Protein AF-A0A3M2SXG7-F1 (afdb_monomer_lite)

Radius of gyration: 18.32 Å; chains: 1; bounding box: 34×41×76 Å

Foldseek 3Di:
DDDDDDDDDPVVVVVVVVVVLVVLVVDDADPVRLQSLLVSLLVVLQVQLVVPDPRDCLQLLVLLQVQQQADPVVDPHDDPCNNLSSLSSNLSNLVRVVLVLVVCQVVPDDDDPVRLVSQPHHNNDPDGSISYPVSLVSSLVSLCVQLPDPPDDNVSNVSSVVSSVSSVVSVVPVPD

Secondary structure (DSSP, 8-state):
-------SSHHHHHHHHHHHHHHHHT---BTTBTTHHHHHHHHHHHHHHTTSS----HHHHHHHIIIIIS-GGG-SS--TTHHHHHHHHHHHHHHHHHHHHHHHHHS-----HHHHHHTPPPTT--S-SS--HHHHHHHHHHHHHHHT-TTS-HHHHHHHHHHHHHHHHHHHHH--

Structure (mmCIF, N/CA/C/O backbone):
data_AF-A0A3M2SXG7-F1
#
_entry.id   AF-A0A3M2SXG7-F1
#
loop_
_atom_site.group_PDB
_atom_site.id
_atom_site.type_symbol
_atom_site.label_atom_id
_atom_site.label_alt_id
_atom_site.label_comp_id
_atom_site.label_asym_id
_atom_site.label_entity_id
_atom_site.label_seq_id
_atom_site.pdbx_PDB_ins_code
_atom_site.Cartn_x
_atom_site.Cartn_y
_atom_site.Cartn_z
_atom_site.occupancy
_atom_site.B_iso_or_equiv
_atom_site.auth_seq_id
_atom_site.auth_comp_id
_atom_site.auth_asym_id
_atom_site.auth_atom_id
_atom_site.pdbx_PDB_model_num
ATOM 1 N N . MET A 1 1 ? -10.682 8.826 -58.088 1.00 34.72 1 MET A N 1
ATOM 2 C CA . MET A 1 1 ? -9.538 8.685 -57.167 1.00 34.72 1 MET A CA 1
ATOM 3 C C . MET A 1 1 ? -9.726 9.700 -56.041 1.00 34.72 1 MET A C 1
ATOM 5 O O . MET A 1 1 ? -9.484 10.880 -56.252 1.00 34.72 1 MET A O 1
ATOM 9 N N . LYS A 1 2 ? -10.311 9.279 -54.915 1.00 35.62 2 LYS A N 1
ATOM 10 C CA . LYS A 1 2 ? -10.395 10.053 -53.666 1.00 35.62 2 LYS A CA 1
ATOM 11 C C . LYS A 1 2 ? -10.295 9.046 -52.523 1.00 35.62 2 LYS A C 1
ATOM 13 O O . LYS A 1 2 ? -11.284 8.403 -52.198 1.00 35.62 2 LYS A O 1
ATOM 18 N N . GLU A 1 3 ? -9.095 8.887 -51.986 1.00 37.97 3 GLU A N 1
ATOM 19 C CA . GLU A 1 3 ? -8.874 8.306 -50.664 1.00 37.97 3 GLU A CA 1
ATOM 20 C C . GLU A 1 3 ? -8.549 9.451 -49.708 1.00 37.97 3 GLU A C 1
ATOM 22 O O . GLU A 1 3 ? -7.854 10.394 -50.089 1.00 37.97 3 GLU A O 1
ATOM 27 N N . GLY A 1 4 ? -9.098 9.407 -48.498 1.00 40.22 4 GLY A N 1
ATOM 28 C CA . GLY A 1 4 ? -8.890 10.461 -47.510 1.00 40.22 4 GLY A CA 1
ATOM 29 C C . GLY A 1 4 ? -9.896 10.422 -46.369 1.00 40.22 4 GLY A C 1
ATOM 30 O O . GLY A 1 4 ? -10.597 11.398 -46.135 1.00 40.22 4 GLY A O 1
ATOM 31 N N . LEU A 1 5 ? -9.991 9.289 -45.683 1.00 44.81 5 LEU A N 1
ATOM 32 C CA . LEU A 1 5 ? -10.526 9.177 -44.327 1.00 44.81 5 LEU A CA 1
ATOM 33 C C . LEU A 1 5 ? -9.797 8.003 -43.672 1.00 44.81 5 LEU A C 1
ATOM 35 O O . LEU A 1 5 ? -9.457 7.067 -44.384 1.00 44.81 5 LEU A O 1
ATOM 39 N N . TRP A 1 6 ? -9.587 8.083 -42.357 1.00 43.75 6 TRP A N 1
ATOM 40 C CA . TRP A 1 6 ? -8.818 7.182 -41.477 1.00 43.75 6 TRP A CA 1
ATOM 41 C C . TRP A 1 6 ? -7.406 7.670 -41.142 1.00 43.75 6 TRP A C 1
ATOM 43 O O . TRP A 1 6 ? -6.440 7.125 -41.644 1.00 43.75 6 TRP A O 1
ATOM 53 N N . THR A 1 7 ? -7.311 8.665 -40.255 1.00 48.34 7 THR A N 1
ATOM 54 C CA . THR A 1 7 ? -6.393 8.680 -39.091 1.00 48.34 7 THR A CA 1
ATOM 55 C C . THR A 1 7 ? -6.486 10.046 -38.411 1.00 48.34 7 THR A C 1
ATOM 57 O O . THR A 1 7 ? -5.760 10.944 -38.816 1.00 48.34 7 THR A O 1
ATOM 60 N N . ASP A 1 8 ? -7.359 10.226 -37.410 1.00 43.19 8 ASP A N 1
ATOM 61 C CA . ASP A 1 8 ? -7.103 11.220 -36.341 1.00 43.19 8 ASP A CA 1
ATOM 62 C C . ASP A 1 8 ? -8.056 11.097 -35.132 1.00 43.19 8 ASP A C 1
ATOM 64 O O . ASP A 1 8 ? -8.682 12.070 -34.717 1.00 43.19 8 ASP A O 1
ATOM 68 N N . ASN A 1 9 ? -8.247 9.894 -34.576 1.00 37.44 9 ASN A N 1
ATOM 69 C CA . ASN A 1 9 ? -9.078 9.750 -33.364 1.00 37.44 9 ASN A CA 1
ATOM 70 C C . ASN A 1 9 ? -8.354 9.103 -32.178 1.00 37.44 9 ASN A C 1
ATOM 72 O O . ASN A 1 9 ? -8.757 9.297 -31.039 1.00 37.44 9 ASN A O 1
ATOM 76 N N . THR A 1 10 ? -7.247 8.400 -32.413 1.00 40.66 10 THR A N 1
ATOM 77 C CA . THR A 1 10 ? -6.543 7.644 -31.366 1.00 40.66 10 THR A CA 1
ATOM 78 C C . THR A 1 10 ? -5.624 8.526 -30.509 1.00 40.66 10 THR A C 1
ATOM 80 O O . THR A 1 10 ? -5.409 8.248 -29.332 1.00 40.66 10 THR A O 1
ATOM 83 N N . THR A 1 11 ? -5.103 9.623 -31.063 1.00 37.56 11 THR A N 1
ATOM 84 C CA . THR A 1 11 ? -4.131 10.492 -30.375 1.00 37.56 11 THR A CA 1
ATOM 85 C C . THR A 1 11 ? -4.798 11.406 -29.339 1.00 37.56 11 THR A C 1
ATOM 87 O O . THR A 1 11 ? -4.264 11.601 -28.251 1.00 37.56 11 THR A O 1
ATOM 90 N N . ARG A 1 12 ? -6.015 11.902 -29.620 1.00 34.97 12 ARG A N 1
ATOM 91 C CA . ARG A 1 12 ? -6.764 12.793 -28.710 1.00 34.97 12 ARG A CA 1
ATOM 92 C C . ARG A 1 12 ? -7.242 12.098 -27.432 1.00 34.97 12 ARG A C 1
ATOM 94 O O . ARG A 1 12 ? -7.294 12.736 -26.381 1.00 34.97 12 ARG A O 1
ATOM 101 N N . GLU A 1 13 ? -7.570 10.808 -27.496 1.00 34.09 13 GLU A N 1
ATOM 102 C CA . GLU A 1 13 ? -7.976 10.040 -26.312 1.00 34.09 13 GLU A CA 1
ATOM 103 C C . GLU A 1 13 ? -6.812 9.837 -25.333 1.00 34.09 13 GLU A C 1
ATOM 105 O O . GLU A 1 13 ? -6.990 10.077 -24.136 1.00 34.09 13 GLU A O 1
ATOM 110 N N . CYS A 1 14 ? -5.613 9.492 -25.821 1.00 33.34 14 CYS A N 1
ATOM 111 C CA . CYS A 1 14 ? -4.428 9.261 -24.979 1.00 33.34 14 CYS A CA 1
ATOM 112 C C . CYS A 1 14 ? -4.013 10.511 -24.185 1.00 33.34 14 CYS A C 1
ATOM 114 O O . CYS A 1 14 ? -3.737 10.425 -22.983 1.00 33.34 14 CYS A O 1
ATOM 116 N N . ASP A 1 15 ? -4.047 11.681 -24.827 1.00 33.09 15 ASP A N 1
ATOM 117 C CA . ASP A 1 15 ? -3.732 12.955 -24.175 1.00 33.09 15 ASP A CA 1
ATOM 118 C C . ASP A 1 15 ? -4.768 13.317 -23.099 1.00 33.09 15 ASP A C 1
ATOM 120 O O . ASP A 1 15 ? -4.400 13.779 -22.012 1.00 33.09 15 ASP A O 1
ATOM 124 N N . SER A 1 16 ? -6.054 13.025 -23.343 1.00 39.56 16 SER A N 1
ATOM 125 C CA . SER A 1 16 ? -7.124 13.267 -22.366 1.00 39.56 16 SER A CA 1
ATOM 126 C C . SER A 1 16 ? -6.984 12.382 -21.120 1.00 39.56 16 SER A C 1
ATOM 128 O O . SER A 1 16 ? -7.119 12.875 -19.999 1.00 39.56 16 SER A O 1
ATOM 130 N N . VAL A 1 17 ? -6.608 11.108 -21.290 1.00 45.97 17 VAL A N 1
ATOM 131 C CA . VAL A 1 17 ? -6.410 10.157 -20.184 1.00 45.97 17 VAL A CA 1
ATOM 132 C C . VAL A 1 17 ? -5.215 10.563 -19.316 1.00 45.97 17 VAL A C 1
ATOM 134 O O . VAL A 1 17 ? -5.293 10.466 -18.088 1.00 45.97 17 VAL A O 1
ATOM 137 N N . SER A 1 18 ? -4.138 11.092 -19.912 1.00 53.09 18 SER A N 1
ATOM 138 C CA . SER A 1 18 ? -2.985 11.614 -19.159 1.00 53.09 18 SER A CA 1
ATOM 139 C C . SER A 1 18 ? -3.345 12.858 -18.331 1.00 53.09 18 SER A C 1
ATOM 141 O O . SER A 1 18 ? -2.971 12.965 -17.161 1.00 53.09 18 SER A O 1
ATOM 143 N N . SER A 1 19 ? -4.150 13.767 -18.896 1.00 44.59 19 SER A N 1
ATOM 144 C CA . SER A 1 19 ? -4.599 14.982 -18.213 1.00 44.59 19 SER A CA 1
ATOM 145 C C . SER A 1 19 ? -5.593 14.682 -17.092 1.00 44.59 19 SER A C 1
ATOM 147 O O . SER A 1 19 ? -5.567 15.361 -16.064 1.00 44.59 19 SER A O 1
ATOM 149 N N . VAL A 1 20 ? -6.475 13.698 -17.279 1.00 53.88 20 VAL A N 1
ATOM 150 C CA . VAL A 1 20 ? -7.425 13.250 -16.253 1.00 53.88 20 VAL A CA 1
ATOM 151 C C . VAL A 1 20 ? -6.683 12.543 -15.125 1.00 53.88 20 VAL A C 1
ATOM 153 O O . VAL A 1 20 ? -6.900 12.886 -13.970 1.00 53.88 20 VAL A O 1
ATOM 156 N N . SER A 1 21 ? -5.730 11.660 -15.435 1.00 51.91 21 SER A N 1
ATOM 157 C CA . SER A 1 21 ? -4.886 10.997 -14.427 1.00 51.91 21 SER A CA 1
ATOM 158 C C . SER A 1 21 ? -4.073 12.001 -13.603 1.00 51.91 21 SER A C 1
ATOM 160 O O . SER A 1 21 ? -3.951 11.845 -12.390 1.00 51.91 21 SER A O 1
ATOM 162 N N . ARG A 1 22 ? -3.581 13.077 -14.235 1.00 49.94 22 ARG A N 1
ATOM 163 C CA . ARG A 1 22 ? -2.890 14.175 -13.544 1.00 49.94 22 ARG A CA 1
ATOM 164 C C . ARG A 1 22 ? -3.825 14.960 -12.620 1.00 49.94 22 ARG A C 1
ATOM 166 O O . ARG A 1 22 ? -3.504 15.125 -11.450 1.00 49.94 22 ARG A O 1
ATOM 173 N N . LYS A 1 23 ? -5.003 15.373 -13.102 1.00 54.38 23 LYS A N 1
ATOM 174 C CA . LYS A 1 23 ? -6.021 16.051 -12.272 1.00 54.38 23 LYS A CA 1
ATOM 175 C C . LYS A 1 23 ? -6.514 15.187 -11.115 1.00 54.38 23 LYS A C 1
ATOM 177 O O . LYS A 1 23 ? -6.740 15.695 -10.026 1.00 54.38 23 LYS A O 1
ATOM 182 N N . LEU A 1 24 ? -6.673 13.889 -11.353 1.00 54.59 24 LEU A N 1
ATOM 183 C CA . LEU A 1 24 ? -7.023 12.924 -10.323 1.00 54.59 24 LEU A CA 1
ATOM 184 C C . LEU A 1 24 ? -5.889 12.853 -9.287 1.00 54.59 24 LEU A C 1
ATOM 186 O O . LEU A 1 24 ? -6.159 13.023 -8.108 1.00 54.59 24 LEU A O 1
ATOM 190 N N . SER A 1 25 ? -4.618 12.740 -9.694 1.00 53.09 25 SER A N 1
ATOM 191 C CA . SER A 1 25 ? -3.479 12.723 -8.753 1.00 53.09 25 SER A CA 1
ATOM 192 C C . SER A 1 25 ? -3.323 13.998 -7.904 1.00 53.09 25 SER A C 1
ATOM 194 O O . SER A 1 25 ? -2.655 13.977 -6.872 1.00 53.09 25 SER A O 1
ATOM 196 N N . GLU A 1 26 ? -3.942 15.104 -8.330 1.00 58.78 26 GLU A N 1
ATOM 197 C CA . GLU A 1 26 ? -3.996 16.376 -7.602 1.00 58.78 26 GLU A CA 1
ATOM 198 C C . GLU A 1 26 ? -5.169 16.441 -6.596 1.00 58.78 26 GLU A C 1
ATOM 200 O O . GLU A 1 26 ? -5.161 17.315 -5.728 1.00 58.78 26 GLU A O 1
ATOM 205 N N . MET A 1 27 ? -6.150 15.523 -6.656 1.00 64.88 27 MET A N 1
ATOM 206 C CA . MET A 1 27 ? -7.220 15.423 -5.654 1.00 64.88 27 MET A CA 1
ATOM 207 C C . MET A 1 27 ? -6.650 14.901 -4.343 1.00 64.88 27 MET A C 1
ATOM 209 O O . MET A 1 27 ? -6.448 13.702 -4.168 1.00 64.88 27 MET A O 1
ATOM 213 N N . ARG A 1 28 ? -6.406 15.811 -3.406 1.00 65.75 28 ARG A N 1
ATOM 214 C CA . ARG A 1 28 ? -6.050 15.454 -2.036 1.00 65.75 28 ARG A CA 1
ATOM 215 C C . ARG A 1 28 ? -7.315 15.229 -1.214 1.00 65.75 28 ARG A C 1
ATOM 217 O O . ARG A 1 28 ? -8.308 15.914 -1.455 1.00 65.75 28 ARG A O 1
ATOM 224 N N . PRO A 1 29 ? -7.293 14.285 -0.264 1.00 70.81 29 PRO A N 1
ATOM 225 C CA . PRO A 1 29 ? -8.369 14.183 0.701 1.00 70.81 29 PRO A CA 1
ATOM 226 C C . PRO A 1 29 ? -8.375 15.448 1.563 1.00 70.81 29 PRO A C 1
ATOM 228 O O . PRO A 1 29 ? -7.321 15.999 1.889 1.00 70.81 29 PRO A O 1
ATOM 231 N N . ASP A 1 30 ? -9.563 15.891 1.934 1.00 77.88 30 ASP A N 1
ATOM 232 C CA . ASP A 1 30 ? -9.771 16.942 2.920 1.00 77.88 30 ASP A CA 1
ATOM 233 C C . ASP A 1 30 ? -10.954 16.568 3.816 1.00 77.88 30 ASP A C 1
ATOM 235 O O . ASP A 1 30 ? -11.601 15.538 3.618 1.00 77.88 30 ASP A O 1
ATOM 239 N N . GLU A 1 31 ? -11.243 17.402 4.809 1.00 78.50 31 GLU A N 1
ATOM 240 C CA . GLU A 1 31 ? -12.333 17.157 5.755 1.00 78.50 31 GLU A CA 1
ATOM 241 C C . GLU A 1 31 ? -13.715 17.078 5.076 1.00 78.50 31 GLU A C 1
ATOM 243 O O . GLU A 1 31 ? -14.607 16.392 5.568 1.00 78.50 31 GLU A O 1
ATOM 248 N N . SER A 1 32 ? -13.898 17.731 3.922 1.00 83.75 32 SER A N 1
ATOM 249 C CA . SER A 1 32 ? -15.156 17.714 3.166 1.00 83.75 32 SER A CA 1
ATOM 250 C C . SER A 1 32 ? -15.314 16.477 2.275 1.00 83.75 32 SER A C 1
ATOM 252 O O . SER A 1 32 ? -16.439 16.085 1.958 1.00 83.75 32 SER A O 1
ATOM 254 N N . ASN A 1 33 ? -14.206 15.841 1.885 1.00 84.06 33 ASN A N 1
ATOM 255 C CA . ASN A 1 33 ? -14.197 14.598 1.121 1.00 84.06 33 ASN A CA 1
ATOM 256 C C . ASN A 1 33 ? -13.029 13.683 1.536 1.00 84.06 33 ASN A C 1
ATOM 258 O O . ASN A 1 33 ? -12.087 13.472 0.760 1.00 84.06 33 ASN A O 1
ATOM 262 N N . PRO A 1 34 ? -13.095 13.080 2.736 1.00 82.94 34 PRO A N 1
ATOM 263 C CA . PRO A 1 34 ? -12.015 12.237 3.245 1.00 82.94 34 PRO A CA 1
ATOM 264 C C . PRO A 1 34 ? -11.790 11.003 2.354 1.00 82.94 34 PRO A C 1
ATOM 266 O O . PRO A 1 34 ? -10.654 10.581 2.143 1.00 82.94 34 PRO A O 1
ATOM 269 N N . SER A 1 35 ? -12.861 10.488 1.736 1.00 86.56 35 SER A N 1
ATOM 270 C CA . SER A 1 35 ? -12.837 9.295 0.878 1.00 86.56 35 SER A CA 1
ATOM 271 C C . SER A 1 35 ? -12.211 9.499 -0.509 1.00 86.56 35 SER A C 1
ATOM 273 O O . SER A 1 35 ? -12.018 8.524 -1.242 1.00 86.56 35 SER A O 1
ATOM 275 N N . ALA A 1 36 ? -11.875 10.737 -0.898 1.00 86.56 36 ALA A N 1
ATOM 276 C CA . ALA A 1 36 ? -11.294 11.027 -2.210 1.00 86.56 36 ALA A CA 1
ATOM 277 C C . ALA A 1 36 ? -10.041 10.181 -2.481 1.00 86.56 36 ALA A C 1
ATOM 279 O O . ALA A 1 36 ? -9.867 9.651 -3.581 1.00 86.56 36 ALA A O 1
ATOM 280 N N . TRP A 1 37 ? -9.199 10.015 -1.456 1.00 86.69 37 TRP A N 1
ATOM 281 C CA . TRP A 1 37 ? -7.911 9.340 -1.574 1.00 86.69 37 TRP A CA 1
ATOM 282 C C . TRP A 1 37 ? -8.017 7.812 -1.682 1.00 86.69 37 TRP A C 1
ATOM 284 O O . TRP A 1 37 ? -7.398 7.241 -2.586 1.00 86.69 37 TRP A O 1
ATOM 294 N N . PRO A 1 38 ? -8.824 7.112 -0.861 1.00 91.38 38 PRO 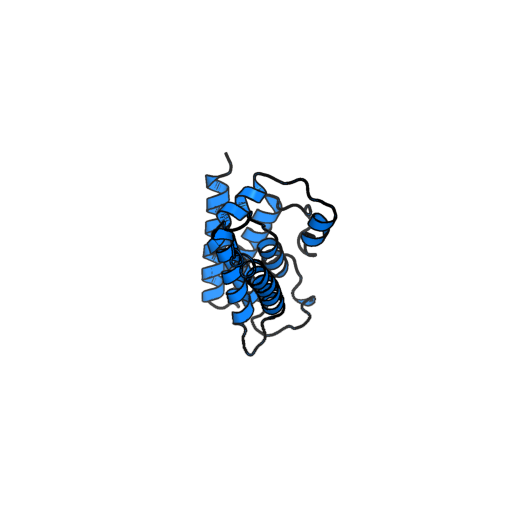A N 1
ATOM 295 C CA . PRO A 1 38 ? -9.122 5.706 -1.120 1.00 91.38 38 PRO A CA 1
ATOM 296 C C . PRO A 1 38 ? -9.746 5.468 -2.495 1.00 91.38 38 PRO A C 1
ATOM 298 O O . PRO A 1 38 ? -9.322 4.558 -3.204 1.00 91.38 38 PRO A O 1
ATOM 301 N N . ASN A 1 39 ? -10.695 6.310 -2.914 1.00 92.69 39 ASN A N 1
ATOM 302 C CA . ASN A 1 39 ? -11.412 6.122 -4.176 1.00 92.69 39 ASN A CA 1
ATOM 303 C C . ASN A 1 39 ? -10.488 6.221 -5.396 1.00 92.69 39 ASN A C 1
ATOM 305 O O . ASN A 1 39 ? -10.561 5.387 -6.301 1.00 92.69 39 ASN A O 1
ATOM 309 N N . ILE A 1 40 ? -9.583 7.202 -5.420 1.00 90.50 40 ILE A N 1
ATOM 310 C CA . ILE A 1 40 ? -8.622 7.320 -6.518 1.00 90.50 40 ILE A CA 1
ATOM 311 C C . ILE A 1 40 ? -7.593 6.184 -6.519 1.00 90.50 40 ILE A C 1
ATOM 313 O O . ILE A 1 40 ? -7.242 5.675 -7.584 1.00 90.50 40 ILE A O 1
ATOM 317 N N . ASN A 1 41 ? -7.138 5.735 -5.348 1.00 93.38 41 ASN A N 1
ATOM 318 C CA . ASN A 1 41 ? -6.223 4.599 -5.270 1.00 93.38 41 ASN A CA 1
ATOM 319 C C . ASN A 1 41 ? -6.906 3.298 -5.710 1.00 93.38 41 ASN A C 1
ATOM 321 O O . ASN A 1 41 ? -6.288 2.516 -6.423 1.00 93.38 41 ASN A O 1
ATOM 325 N N . ALA A 1 42 ? -8.193 3.107 -5.399 1.00 93.62 42 ALA A N 1
ATOM 326 C CA . ALA A 1 42 ? -8.985 1.999 -5.934 1.00 93.62 42 ALA A CA 1
ATOM 327 C C . ALA A 1 42 ? -9.080 2.044 -7.463 1.00 93.62 42 ALA A C 1
ATOM 329 O O . ALA A 1 42 ? -8.944 1.012 -8.119 1.00 93.62 42 ALA A O 1
ATOM 330 N N . PHE A 1 43 ? -9.286 3.233 -8.040 1.00 93.00 43 PHE A N 1
ATOM 331 C CA . PHE A 1 43 ? -9.285 3.408 -9.491 1.00 93.00 43 PHE A CA 1
ATOM 332 C C . PHE A 1 43 ? -7.934 3.024 -10.105 1.00 93.00 43 PHE A C 1
ATOM 334 O O . PHE A 1 43 ? -7.907 2.240 -11.051 1.00 93.00 43 PHE A O 1
ATOM 341 N N . PHE A 1 44 ? -6.821 3.526 -9.559 1.00 90.75 44 PHE A N 1
ATOM 342 C CA . PHE A 1 44 ? -5.494 3.192 -10.077 1.00 90.75 44 PHE A CA 1
ATOM 343 C C . PHE A 1 44 ? -5.160 1.710 -9.913 1.00 90.75 44 PHE A C 1
ATOM 345 O O . PHE A 1 44 ? -4.688 1.113 -10.873 1.00 90.75 44 PHE A O 1
ATOM 352 N N . ALA A 1 45 ? -5.455 1.101 -8.764 1.00 92.88 45 ALA A N 1
ATOM 353 C CA . ALA A 1 45 ? -5.199 -0.321 -8.538 1.00 92.88 45 ALA A CA 1
ATOM 354 C C . ALA A 1 45 ? -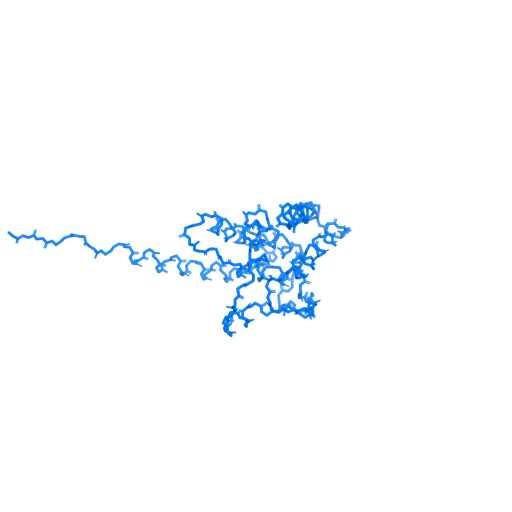5.987 -1.199 -9.528 1.00 92.88 45 ALA A C 1
ATOM 356 O O . ALA A 1 45 ? -5.441 -2.103 -10.151 1.00 92.88 45 ALA A O 1
ATOM 357 N N . ARG A 1 46 ? -7.259 -0.865 -9.787 1.00 92.25 46 ARG A N 1
ATOM 358 C CA . ARG A 1 46 ? -8.057 -1.554 -10.815 1.00 92.25 46 ARG A CA 1
ATOM 359 C C . ARG A 1 46 ? -7.560 -1.307 -12.239 1.00 92.25 46 ARG A C 1
ATOM 361 O O . ARG A 1 46 ? -7.638 -2.201 -13.076 1.00 92.25 46 ARG A O 1
ATOM 368 N N . GLU A 1 47 ? -7.069 -0.107 -12.546 1.00 90.50 47 GLU A N 1
ATOM 369 C CA . GLU A 1 47 ? -6.449 0.165 -13.848 1.00 90.50 47 GLU A CA 1
ATOM 370 C C . GLU A 1 47 ? -5.188 -0.681 -14.048 1.00 90.50 47 GLU A C 1
ATOM 372 O O . GLU A 1 47 ? -4.968 -1.173 -15.155 1.00 90.50 47 GLU A O 1
ATOM 377 N N . ARG A 1 48 ? -4.397 -0.918 -12.995 1.00 87.75 48 ARG A N 1
ATOM 378 C CA . ARG A 1 48 ? -3.220 -1.797 -13.053 1.00 87.75 48 ARG A CA 1
ATOM 379 C C . ARG A 1 48 ? -3.603 -3.262 -13.228 1.00 87.75 48 ARG A C 1
ATOM 381 O O . ARG A 1 48 ? -3.074 -3.895 -14.140 1.00 87.75 48 ARG A O 1
ATOM 388 N N . ASP A 1 49 ? -4.573 -3.743 -12.456 1.00 89.06 49 ASP A N 1
ATOM 389 C CA . ASP A 1 49 ? -5.111 -5.108 -12.556 1.00 89.06 49 ASP A CA 1
ATOM 390 C C . ASP A 1 49 ? -5.774 -5.394 -13.921 1.00 89.06 49 ASP A C 1
ATOM 392 O O . ASP A 1 49 ? -5.847 -6.531 -14.380 1.00 89.06 49 ASP A O 1
ATOM 396 N N . SER A 1 50 ? -6.192 -4.360 -14.661 1.00 88.31 50 SER A N 1
ATOM 397 C CA . SER A 1 50 ? -6.729 -4.541 -16.018 1.00 88.31 50 SER A CA 1
ATOM 398 C C . SER A 1 50 ? -5.697 -5.022 -17.047 1.00 88.31 50 SER A C 1
ATOM 400 O O . SER A 1 50 ? -6.083 -5.442 -18.139 1.00 88.31 50 SER A O 1
ATOM 402 N N . HIS A 1 51 ? -4.395 -4.924 -16.744 1.00 84.88 51 HIS A N 1
ATOM 403 C CA . HIS A 1 51 ? -3.292 -5.323 -17.627 1.00 84.88 51 HIS A CA 1
ATOM 404 C C . HIS A 1 51 ? -3.295 -4.669 -19.025 1.00 84.88 51 HIS A C 1
ATOM 406 O O . HIS A 1 51 ? -2.587 -5.112 -19.930 1.00 84.88 51 HIS A O 1
ATOM 412 N N . ILE A 1 52 ? -4.032 -3.565 -19.213 1.00 87.69 52 ILE A N 1
ATOM 413 C CA . ILE A 1 52 ? -4.027 -2.779 -20.462 1.00 87.69 52 ILE A CA 1
ATOM 414 C C . ILE A 1 52 ? -2.631 -2.182 -20.727 1.00 87.69 52 ILE A C 1
ATOM 416 O O . ILE A 1 52 ? -2.243 -1.947 -21.872 1.00 87.69 52 ILE A O 1
ATOM 420 N N . ARG A 1 53 ? -1.858 -1.938 -19.663 1.00 82.56 53 ARG A N 1
ATOM 421 C CA . ARG A 1 53 ? -0.467 -1.467 -19.698 1.00 82.56 53 ARG A CA 1
ATOM 422 C C . ARG A 1 53 ? 0.407 -2.373 -18.830 1.00 82.56 53 ARG A C 1
ATOM 424 O O . ARG A 1 53 ? -0.125 -3.006 -17.919 1.00 82.56 53 ARG A O 1
ATOM 431 N N . PRO A 1 54 ? 1.739 -2.390 -19.038 1.00 85.12 54 PRO A N 1
ATOM 432 C CA . PRO A 1 54 ? 2.647 -3.070 -18.123 1.00 85.12 54 PRO A CA 1
ATOM 433 C C . PRO A 1 54 ? 2.397 -2.645 -16.673 1.00 85.12 54 PRO A C 1
ATOM 435 O O . PRO A 1 54 ? 2.255 -1.448 -16.383 1.00 85.12 54 PRO A O 1
ATOM 438 N N . HIS A 1 55 ? 2.348 -3.627 -15.772 1.00 90.12 55 HIS A N 1
ATOM 439 C CA . HIS A 1 55 ? 2.130 -3.368 -14.356 1.00 90.12 55 HIS A CA 1
ATOM 440 C C . HIS A 1 55 ? 3.259 -2.492 -13.803 1.00 90.12 55 HIS A C 1
ATOM 442 O O . HIS A 1 55 ? 4.444 -2.783 -13.984 1.00 90.12 55 HIS A O 1
ATOM 448 N N . SER A 1 56 ? 2.890 -1.420 -13.107 1.00 89.56 56 SER A N 1
ATOM 449 C CA . SER A 1 56 ? 3.828 -0.503 -12.466 1.00 89.56 56 SER A CA 1
ATOM 450 C C . SER A 1 56 ? 3.454 -0.362 -10.994 1.00 89.56 56 SER A C 1
ATOM 452 O O . SER A 1 56 ? 2.349 0.098 -10.715 1.00 89.56 56 SER A O 1
ATOM 454 N N . PRO A 1 57 ? 4.356 -0.682 -10.048 1.00 93.00 57 PRO A N 1
ATOM 455 C CA . PRO A 1 57 ? 4.050 -0.630 -8.618 1.00 93.00 57 PRO A CA 1
ATOM 456 C C . PRO A 1 57 ? 4.129 0.794 -8.040 1.00 93.00 57 PRO A C 1
ATOM 458 O O . PRO A 1 57 ? 4.076 0.977 -6.829 1.00 93.00 57 PRO A O 1
ATOM 461 N N . LEU A 1 58 ? 4.300 1.822 -8.882 1.00 91.56 58 LEU A N 1
ATOM 462 C CA . LEU A 1 58 ? 4.621 3.181 -8.442 1.00 91.56 58 LEU A CA 1
ATOM 463 C C . LEU A 1 58 ? 3.563 3.770 -7.496 1.00 91.56 58 LEU A C 1
ATOM 465 O O . LEU A 1 58 ? 3.916 4.292 -6.441 1.00 91.56 58 LEU A O 1
ATOM 469 N N . PHE A 1 59 ? 2.282 3.681 -7.862 1.00 92.06 59 PHE A N 1
ATOM 470 C CA . PHE A 1 59 ? 1.199 4.238 -7.046 1.00 92.06 59 PHE A CA 1
ATOM 471 C C . PHE A 1 59 ? 1.008 3.465 -5.741 1.00 92.06 59 PHE A C 1
ATOM 473 O O . PHE A 1 59 ? 0.805 4.088 -4.702 1.00 92.06 59 PHE A O 1
ATOM 480 N N . ALA A 1 60 ? 1.169 2.140 -5.774 1.00 95.69 60 ALA A N 1
ATOM 481 C CA . ALA A 1 60 ? 1.161 1.319 -4.572 1.00 95.69 60 ALA A CA 1
ATOM 482 C C . ALA A 1 60 ? 2.297 1.716 -3.618 1.00 95.69 60 ALA A C 1
ATOM 484 O O . ALA A 1 60 ? 2.048 1.954 -2.440 1.00 95.69 60 ALA A O 1
ATOM 485 N N . ILE A 1 61 ? 3.526 1.880 -4.124 1.00 95.31 61 ILE A N 1
ATOM 486 C CA . ILE A 1 61 ? 4.681 2.322 -3.323 1.00 95.31 61 ILE A CA 1
ATOM 487 C C . ILE A 1 61 ? 4.408 3.681 -2.677 1.00 95.31 61 ILE A C 1
ATOM 489 O O . ILE A 1 61 ? 4.711 3.871 -1.502 1.00 95.31 61 ILE A O 1
ATOM 493 N N . TRP A 1 62 ? 3.831 4.631 -3.417 1.00 93.75 62 TRP A N 1
ATOM 494 C CA . TRP A 1 62 ? 3.497 5.944 -2.862 1.00 93.75 62 TRP A CA 1
ATOM 495 C C . TRP A 1 62 ? 2.431 5.854 -1.772 1.00 93.75 62 TRP A C 1
ATOM 497 O O . TRP A 1 62 ? 2.639 6.406 -0.695 1.00 93.75 62 TRP A O 1
ATOM 507 N N . ALA A 1 63 ? 1.350 5.107 -2.003 1.00 95.25 63 ALA A N 1
ATOM 508 C CA . ALA A 1 63 ? 0.292 4.931 -1.013 1.00 95.25 63 ALA A CA 1
ATOM 509 C C . ALA A 1 63 ? 0.802 4.236 0.264 1.00 95.25 63 ALA A C 1
ATOM 511 O O . ALA A 1 63 ? 0.502 4.679 1.371 1.00 95.25 63 ALA A O 1
ATOM 512 N N . MET A 1 64 ? 1.625 3.192 0.122 1.00 97.44 64 MET A N 1
ATOM 513 C CA . MET A 1 64 ? 2.246 2.489 1.250 1.00 97.44 64 MET A CA 1
ATOM 514 C C . MET A 1 64 ? 3.219 3.375 2.024 1.00 97.44 64 MET A C 1
ATOM 516 O O . MET A 1 64 ? 3.212 3.373 3.256 1.00 97.44 64 MET A O 1
ATOM 520 N N . ARG A 1 65 ? 4.037 4.160 1.311 1.00 95.38 65 ARG A N 1
ATOM 521 C CA . ARG A 1 65 ? 4.958 5.119 1.925 1.00 95.38 65 ARG A CA 1
ATOM 522 C C . ARG A 1 65 ? 4.194 6.149 2.746 1.00 95.38 65 ARG A C 1
ATOM 524 O O . ARG A 1 65 ? 4.533 6.367 3.904 1.00 95.38 65 ARG A O 1
ATOM 531 N N . ASP A 1 66 ? 3.146 6.731 2.174 1.00 92.75 66 ASP A N 1
ATOM 532 C CA . ASP A 1 66 ? 2.336 7.739 2.855 1.00 92.75 66 ASP A CA 1
ATOM 533 C C . ASP A 1 66 ? 1.631 7.170 4.092 1.00 92.75 66 ASP A C 1
ATOM 535 O O . ASP A 1 66 ? 1.524 7.876 5.094 1.00 92.75 66 ASP A O 1
ATOM 539 N N . ALA A 1 67 ? 1.192 5.908 4.041 1.00 95.50 67 ALA A N 1
ATOM 540 C CA . ALA A 1 67 ? 0.512 5.240 5.146 1.00 95.50 67 ALA A CA 1
ATOM 541 C C . ALA A 1 67 ? 1.454 4.782 6.273 1.00 95.50 67 ALA A C 1
ATOM 543 O O . ALA A 1 67 ? 1.082 4.893 7.442 1.00 95.50 67 ALA A O 1
ATOM 544 N N . PHE A 1 68 ? 2.641 4.255 5.952 1.00 97.38 68 PHE A N 1
ATOM 545 C CA . PHE A 1 68 ? 3.455 3.503 6.922 1.00 97.38 68 PHE A CA 1
ATOM 546 C C . PHE A 1 68 ? 4.903 3.963 7.057 1.00 97.38 68 PHE A C 1
ATOM 548 O O . PHE A 1 68 ? 5.536 3.676 8.071 1.00 97.38 68 PHE A O 1
ATOM 555 N N . GLU A 1 69 ? 5.456 4.640 6.054 1.00 96.56 69 GLU A N 1
ATOM 556 C CA . GLU A 1 69 ? 6.862 5.056 6.075 1.00 96.56 69 GLU A CA 1
ATOM 557 C C . GLU A 1 69 ? 7.038 6.539 6.429 1.00 96.56 69 GLU A C 1
ATOM 559 O O . GLU A 1 69 ? 8.147 6.961 6.755 1.00 96.56 69 GLU A O 1
ATOM 564 N N . SER A 1 70 ? 5.970 7.332 6.359 1.00 91.44 70 SER A N 1
ATOM 565 C CA . SER A 1 70 ? 5.959 8.762 6.681 1.00 91.44 70 SER A CA 1
ATOM 566 C C . SER A 1 70 ? 5.542 9.011 8.128 1.00 91.44 70 SER A C 1
ATOM 568 O O . SER A 1 70 ? 4.729 8.275 8.688 1.00 91.44 70 SER A O 1
ATOM 570 N N . ARG A 1 71 ? 6.073 10.074 8.742 1.00 86.56 71 ARG A N 1
ATOM 571 C CA . ARG A 1 71 ? 5.648 10.479 10.085 1.00 86.56 71 ARG A CA 1
ATOM 572 C C . ARG A 1 71 ? 4.337 11.259 10.004 1.00 86.56 71 ARG A C 1
ATOM 574 O O . ARG A 1 71 ? 4.192 12.076 9.093 1.00 86.56 71 ARG A O 1
ATOM 581 N N . PRO A 1 72 ? 3.407 11.085 10.958 1.00 78.81 72 PRO A N 1
ATOM 582 C CA . PRO A 1 72 ? 2.203 11.911 11.023 1.00 78.81 72 PRO A CA 1
ATOM 583 C C . PRO A 1 72 ? 2.519 13.412 11.089 1.00 78.81 72 PRO A C 1
ATOM 585 O O . PRO A 1 72 ? 1.768 14.216 10.543 1.00 78.81 72 PRO A O 1
ATOM 588 N N . GLU A 1 73 ? 3.643 13.790 11.713 1.00 78.81 73 GLU A N 1
ATOM 589 C CA . GLU A 1 73 ? 4.065 15.194 11.835 1.00 78.81 73 GLU A CA 1
ATOM 590 C C . GLU A 1 73 ? 4.457 15.848 10.500 1.00 78.81 73 GLU A C 1
ATOM 592 O O . GLU A 1 73 ? 4.422 17.071 10.388 1.00 78.81 73 GLU A O 1
ATOM 597 N N . ASP A 1 74 ? 4.821 15.050 9.491 1.00 78.44 74 ASP A N 1
ATOM 598 C CA . ASP A 1 74 ? 5.258 15.543 8.179 1.00 78.44 74 ASP A CA 1
ATOM 599 C C . ASP A 1 74 ? 4.066 15.905 7.2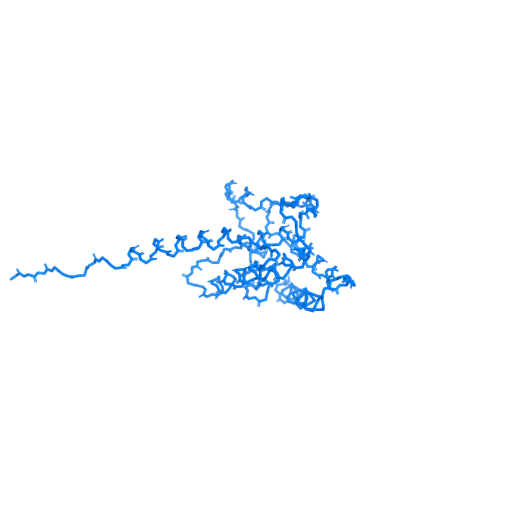64 1.00 78.44 74 ASP A C 1
ATOM 601 O O . ASP A 1 74 ? 4.254 16.358 6.127 1.00 78.44 74 ASP A O 1
ATOM 605 N N . GLU A 1 75 ? 2.829 15.701 7.734 1.00 80.25 75 GLU A N 1
ATOM 606 C CA . GLU A 1 75 ? 1.618 15.970 6.967 1.00 80.25 75 GLU A CA 1
ATOM 607 C C . GLU A 1 75 ? 1.404 17.476 6.767 1.00 80.25 75 GLU A C 1
ATOM 609 O O . GLU A 1 75 ? 1.268 18.252 7.713 1.00 80.25 75 GLU A O 1
ATOM 614 N N . LYS A 1 76 ? 1.336 17.902 5.502 1.00 74.62 76 LYS A N 1
ATOM 615 C CA . LYS A 1 76 ? 1.217 19.325 5.144 1.00 74.62 76 LYS A CA 1
ATOM 616 C C . LYS A 1 76 ? -0.196 19.858 5.343 1.00 74.62 76 LYS A C 1
ATOM 618 O O . LYS A 1 76 ? -0.367 21.058 5.549 1.00 74.62 76 LYS A O 1
ATOM 623 N N . CYS A 1 77 ? -1.200 18.991 5.226 1.00 72.88 77 CYS A N 1
ATOM 624 C CA . CYS A 1 77 ? -2.610 19.353 5.346 1.00 72.88 77 CYS A CA 1
ATOM 625 C C . CYS A 1 77 ? -3.338 18.332 6.236 1.00 72.88 77 CYS A C 1
ATOM 627 O O . CYS A 1 77 ? -4.128 17.536 5.726 1.00 72.88 77 CYS A O 1
ATOM 629 N N . PRO A 1 78 ? -3.049 18.300 7.550 1.00 81.06 78 PRO A N 1
ATOM 630 C CA . PRO A 1 78 ? -3.647 17.318 8.439 1.00 81.06 78 PRO A CA 1
ATOM 631 C C . PRO A 1 78 ? -5.125 17.640 8.671 1.00 81.06 78 PRO A C 1
ATOM 633 O O . PRO A 1 78 ? -5.496 18.790 8.903 1.00 81.06 78 PRO A O 1
ATOM 636 N N . PHE A 1 79 ? -5.961 16.608 8.661 1.00 84.62 79 PHE A N 1
ATOM 637 C CA . PHE A 1 79 ? -7.338 16.661 9.142 1.00 84.62 79 PHE A CA 1
ATOM 638 C C . PHE A 1 79 ? -7.643 15.379 9.926 1.00 84.62 79 PHE A C 1
ATOM 640 O O . PHE A 1 79 ? -6.907 14.391 9.826 1.00 84.62 79 PHE A O 1
ATOM 647 N N . ASN A 1 80 ? -8.703 15.388 10.735 1.00 86.25 80 ASN A N 1
ATOM 648 C CA . ASN A 1 80 ? -9.061 14.218 11.534 1.00 86.25 80 ASN A CA 1
ATOM 649 C C . ASN A 1 80 ? -9.410 13.025 10.628 1.00 86.25 80 ASN A C 1
ATOM 651 O O . ASN A 1 80 ? -10.255 13.147 9.748 1.00 86.25 80 ASN A O 1
ATOM 655 N N . GLY A 1 81 ? -8.768 11.878 10.832 1.00 88.75 81 GLY A N 1
ATOM 656 C CA . GLY A 1 81 ? -8.978 10.699 9.992 1.00 88.75 81 GLY A CA 1
ATOM 657 C C . GLY A 1 81 ? -8.036 10.570 8.787 1.00 88.75 81 GLY A C 1
ATOM 658 O O . GLY A 1 81 ? -8.108 9.571 8.075 1.00 88.75 81 GLY A O 1
ATOM 659 N N . ILE A 1 82 ? -7.133 11.534 8.529 1.00 90.00 82 ILE A N 1
ATOM 660 C CA . ILE A 1 82 ? -6.199 11.470 7.381 1.00 90.00 82 ILE A CA 1
ATOM 661 C C . ILE A 1 82 ? -5.377 10.174 7.371 1.00 90.00 82 ILE A C 1
ATOM 663 O O . ILE A 1 82 ? -5.122 9.602 6.309 1.00 90.00 82 ILE A O 1
ATOM 667 N N . GLN A 1 83 ? -4.983 9.692 8.552 1.00 92.69 83 GLN A N 1
ATOM 668 C CA . GLN A 1 83 ? -4.201 8.470 8.680 1.00 92.69 83 GLN A CA 1
ATOM 669 C C . GLN A 1 83 ? -5.021 7.248 8.256 1.00 92.69 83 GLN A C 1
ATOM 671 O O . GLN A 1 83 ? -4.530 6.446 7.461 1.00 92.69 83 GLN A O 1
ATOM 676 N N . GLU A 1 84 ? -6.278 7.128 8.697 1.00 94.25 84 GLU A N 1
ATOM 677 C CA . GLU A 1 84 ? -7.182 6.084 8.208 1.00 94.25 84 GLU A CA 1
ATOM 678 C C . GLU A 1 84 ? -7.369 6.151 6.691 1.00 94.25 84 GLU A C 1
ATOM 680 O O . GLU A 1 84 ? -7.305 5.120 6.028 1.00 94.25 84 GLU A O 1
ATOM 685 N N . GLN A 1 85 ? -7.519 7.345 6.110 1.00 93.81 85 GLN A N 1
ATOM 686 C CA . GLN A 1 85 ? -7.679 7.484 4.657 1.00 93.81 85 GLN A CA 1
ATOM 687 C C . GLN A 1 85 ? -6.434 7.031 3.883 1.00 93.81 85 GLN A C 1
ATOM 689 O O . GLN A 1 85 ? -6.553 6.388 2.838 1.00 93.81 85 GLN A O 1
ATOM 694 N N . LYS A 1 86 ? -5.230 7.303 4.398 1.00 94.19 86 LYS A N 1
ATOM 695 C CA . LYS A 1 86 ? -3.978 6.788 3.822 1.00 94.19 86 LYS A CA 1
ATOM 696 C C . LYS A 1 86 ? -3.894 5.267 3.911 1.00 94.19 86 LYS A C 1
ATOM 698 O O . LYS A 1 86 ? -3.529 4.624 2.929 1.00 94.19 86 LYS A O 1
ATOM 703 N N . ILE A 1 87 ? -4.279 4.689 5.049 1.00 97.44 87 ILE A N 1
ATOM 704 C CA . ILE A 1 87 ? -4.315 3.233 5.248 1.00 97.44 87 ILE A CA 1
ATOM 705 C C . ILE A 1 87 ? -5.319 2.584 4.289 1.00 97.44 87 ILE A C 1
ATOM 707 O O . ILE A 1 87 ? -4.986 1.611 3.614 1.00 97.44 87 ILE A O 1
ATOM 711 N N . LEU A 1 88 ? -6.527 3.140 4.179 1.00 97.44 88 LEU A N 1
ATOM 712 C CA . LEU A 1 88 ? -7.565 2.664 3.264 1.00 97.44 88 LEU A CA 1
ATOM 713 C C . LEU A 1 88 ? -7.116 2.754 1.803 1.00 97.44 88 LEU A C 1
ATOM 715 O O . LEU A 1 88 ? -7.363 1.825 1.036 1.00 97.44 88 LEU A O 1
ATOM 719 N N . ALA A 1 89 ? -6.427 3.832 1.423 1.00 95.81 89 ALA A N 1
ATOM 720 C CA . ALA A 1 89 ? -5.845 3.999 0.097 1.00 95.81 89 ALA A CA 1
ATOM 721 C C . ALA A 1 89 ? -4.744 2.974 -0.199 1.00 95.81 89 ALA A C 1
ATOM 723 O O . ALA A 1 89 ? -4.769 2.342 -1.254 1.00 95.81 89 ALA A O 1
ATOM 724 N N . ALA A 1 90 ? -3.819 2.759 0.738 1.00 98.00 90 ALA A N 1
ATOM 725 C CA . ALA A 1 90 ? -2.789 1.733 0.620 1.00 98.00 90 ALA A CA 1
ATOM 726 C C . ALA A 1 90 ? -3.405 0.331 0.491 1.00 98.00 90 ALA A C 1
ATOM 728 O O . ALA A 1 90 ? -2.965 -0.471 -0.333 1.00 98.00 90 ALA A O 1
ATOM 729 N N . ALA A 1 91 ? -4.465 0.047 1.255 1.00 98.56 91 ALA A N 1
ATOM 730 C CA . ALA A 1 91 ? -5.159 -1.233 1.200 1.00 98.56 91 ALA A CA 1
ATOM 731 C C . ALA A 1 91 ? -5.748 -1.521 -0.186 1.00 98.56 91 ALA A C 1
ATOM 733 O O . ALA A 1 91 ? -5.759 -2.680 -0.591 1.00 98.56 91 ALA A O 1
ATOM 734 N N . GLN A 1 92 ? -6.198 -0.505 -0.934 1.00 98.06 92 GLN A N 1
ATOM 735 C CA . GLN A 1 92 ? -6.773 -0.725 -2.265 1.00 98.06 92 GLN A CA 1
ATOM 736 C C . GLN A 1 92 ? -5.810 -1.440 -3.212 1.00 98.06 92 GLN A C 1
ATOM 738 O O . GLN A 1 92 ? -6.237 -2.352 -3.912 1.00 98.06 92 GLN A O 1
ATOM 743 N N . HIS A 1 93 ? -4.524 -1.090 -3.192 1.00 98.06 93 HIS A N 1
ATOM 744 C CA . HIS A 1 93 ? -3.521 -1.767 -4.018 1.00 98.06 93 HIS A CA 1
ATOM 745 C C . HIS A 1 93 ? -3.415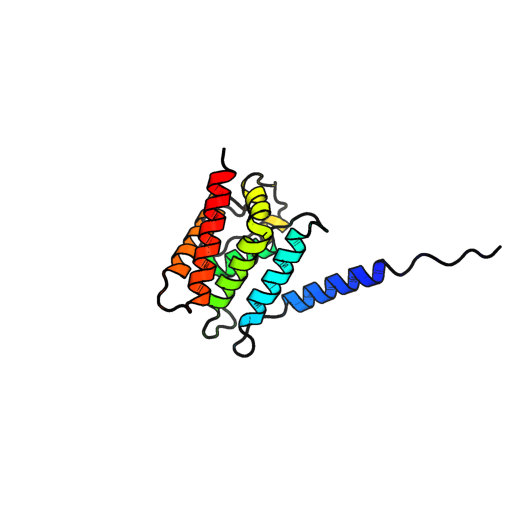 -3.247 -3.629 1.00 98.06 93 HIS A C 1
ATOM 747 O O . HIS A 1 93 ? -3.644 -4.134 -4.438 1.00 98.06 93 HIS A O 1
ATOM 753 N N . ILE A 1 94 ? -3.278 -3.564 -2.340 1.00 98.50 94 ILE A N 1
ATOM 754 C CA . ILE A 1 94 ? -3.240 -4.973 -1.902 1.00 98.50 94 ILE A CA 1
ATOM 755 C C . ILE A 1 94 ? -4.492 -5.759 -2.311 1.00 98.50 94 ILE A C 1
ATOM 757 O O . ILE A 1 94 ? -4.389 -6.922 -2.700 1.00 98.50 94 ILE A O 1
ATOM 761 N N . LEU A 1 95 ? -5.671 -5.147 -2.187 1.00 97.94 95 LEU A N 1
ATOM 762 C CA . LEU A 1 95 ? -6.940 -5.819 -2.447 1.00 97.94 95 LEU A CA 1
ATOM 763 C C . LEU A 1 95 ? -7.214 -6.045 -3.939 1.00 97.94 95 LEU A C 1
ATOM 765 O O . LEU A 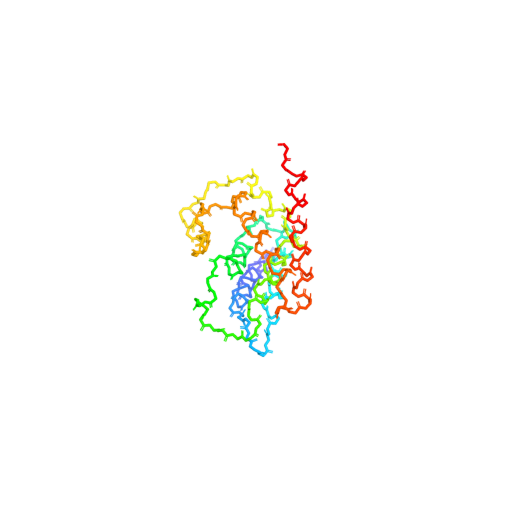1 95 ? -7.901 -7.016 -4.257 1.00 97.94 95 LEU A O 1
ATOM 769 N N . TRP A 1 96 ? -6.731 -5.164 -4.820 1.00 95.81 96 TRP A N 1
ATOM 770 C CA . TRP A 1 96 ? -7.025 -5.214 -6.256 1.00 95.81 96 TRP A CA 1
ATOM 771 C C . TRP A 1 96 ? -5.856 -5.720 -7.103 1.00 95.81 96 TRP A C 1
ATOM 773 O O . TRP A 1 96 ? -6.098 -6.550 -7.965 1.00 95.81 96 TRP A O 1
ATOM 783 N N . ASP A 1 97 ? -4.619 -5.280 -6.855 1.00 94.44 97 ASP A N 1
ATOM 784 C CA . ASP A 1 97 ? -3.433 -5.631 -7.660 1.00 94.44 97 ASP A CA 1
ATOM 785 C C . ASP A 1 97 ? -2.287 -6.250 -6.830 1.00 94.44 97 ASP A C 1
ATOM 787 O O . ASP A 1 97 ? -1.144 -6.376 -7.278 1.00 94.44 97 ASP A O 1
ATOM 791 N N . GLY A 1 98 ? -2.587 -6.705 -5.607 1.00 96.50 98 GLY A N 1
ATOM 792 C CA . GLY A 1 98 ? -1.583 -7.153 -4.641 1.00 96.50 98 GLY A CA 1
ATOM 793 C C . GLY A 1 98 ? -0.737 -8.357 -5.075 1.00 96.50 98 GLY A C 1
ATOM 794 O O . GLY A 1 98 ? 0.420 -8.454 -4.665 1.00 96.50 98 GLY A O 1
ATOM 795 N N . GLN A 1 99 ? -1.270 -9.254 -5.912 1.00 96.00 99 GLN A N 1
ATOM 796 C CA . GLN A 1 99 ? -0.509 -10.396 -6.432 1.00 96.00 99 GLN A CA 1
ATOM 797 C C . GLN A 1 99 ? 0.584 -9.937 -7.407 1.00 96.00 99 GLN A C 1
ATOM 799 O O . GLN A 1 99 ? 1.738 -10.342 -7.269 1.00 96.00 99 GLN A O 1
ATOM 804 N N . ASP A 1 100 ? 0.250 -9.063 -8.360 1.00 94.88 100 ASP A N 1
ATOM 805 C CA . ASP A 1 100 ? 1.229 -8.516 -9.301 1.00 94.88 100 ASP A CA 1
ATOM 806 C C . ASP A 1 100 ? 2.223 -7.598 -8.609 1.00 94.88 100 ASP A C 1
ATOM 808 O O . ASP A 1 100 ? 3.418 -7.640 -8.910 1.00 94.88 100 ASP A O 1
ATOM 812 N N . LEU A 1 101 ? 1.770 -6.840 -7.610 1.00 95.31 101 LEU A N 1
ATOM 813 C CA . LEU A 1 101 ? 2.662 -6.099 -6.732 1.00 95.31 101 LEU A CA 1
ATOM 814 C C . LEU A 1 101 ? 3.672 -7.026 -6.034 1.00 95.31 101 LEU A C 1
ATOM 816 O O . LEU A 1 101 ? 4.859 -6.702 -5.989 1.00 95.31 101 LEU A O 1
ATOM 820 N N . PHE A 1 102 ? 3.245 -8.196 -5.549 1.00 96.62 1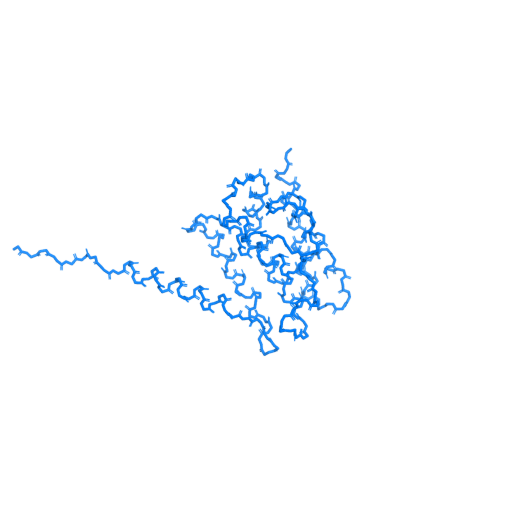02 PHE A N 1
ATOM 821 C CA . PHE A 1 102 ? 4.155 -9.177 -4.952 1.00 96.62 102 PHE A CA 1
ATOM 822 C C . PHE A 1 102 ? 5.093 -9.826 -5.982 1.00 96.62 102 PHE A C 1
ATOM 824 O O . PHE A 1 102 ? 6.251 -10.099 -5.674 1.00 96.62 102 PHE A O 1
ATOM 831 N N . ASN A 1 103 ? 4.676 -9.989 -7.238 1.00 94.62 103 ASN A N 1
ATOM 832 C CA . ASN A 1 103 ? 5.581 -10.449 -8.298 1.00 94.62 103 ASN A CA 1
ATOM 833 C C . ASN A 1 103 ? 6.780 -9.496 -8.496 1.00 94.62 103 ASN A C 1
ATOM 835 O O . ASN A 1 103 ? 7.890 -9.960 -8.767 1.00 94.62 103 ASN A O 1
ATOM 839 N N . HIS A 1 104 ? 6.604 -8.181 -8.289 1.00 93.06 104 HIS A N 1
ATOM 840 C CA . HIS A 1 104 ? 7.726 -7.223 -8.278 1.00 93.06 104 HIS A CA 1
ATOM 841 C C . HIS A 1 104 ? 8.682 -7.435 -7.096 1.00 93.06 104 HIS A C 1
ATOM 843 O O . HIS A 1 104 ? 9.873 -7.166 -7.239 1.00 93.06 104 HIS A O 1
ATOM 849 N N . VAL A 1 105 ? 8.190 -7.950 -5.963 1.00 94.56 105 VAL A N 1
ATOM 850 C CA . VAL A 1 105 ? 9.027 -8.347 -4.815 1.00 94.56 105 VAL A CA 1
ATOM 851 C C . VAL A 1 105 ? 9.893 -9.557 -5.166 1.00 94.56 105 VAL A C 1
ATOM 853 O O . VAL A 1 105 ? 11.082 -9.585 -4.849 1.00 94.56 105 VAL A O 1
ATOM 856 N N . LEU A 1 106 ? 9.309 -10.551 -5.841 1.00 93.75 106 LEU A N 1
ATOM 857 C CA . LEU A 1 106 ? 9.997 -11.789 -6.228 1.00 93.75 106 LEU A CA 1
ATOM 858 C C . LEU A 1 106 ? 10.993 -11.594 -7.371 1.00 93.75 106 LEU A C 1
ATOM 860 O O . LEU A 1 106 ? 11.968 -12.336 -7.480 1.00 93.75 106 LEU A O 1
ATOM 864 N N . SER A 1 107 ? 10.753 -10.601 -8.226 1.00 89.19 107 SER A N 1
ATOM 865 C CA . SER A 1 107 ? 11.602 -10.278 -9.373 1.00 89.19 107 SER A CA 1
ATOM 866 C C . SER A 1 107 ? 12.100 -8.831 -9.301 1.00 89.19 107 SER A C 1
ATOM 868 O O . SER A 1 107 ? 11.644 -7.990 -10.085 1.00 89.19 107 SER A O 1
ATOM 870 N N . PRO A 1 108 ? 13.049 -8.514 -8.392 1.00 80.94 108 PRO A N 1
ATOM 871 C CA . PRO A 1 108 ? 13.551 -7.158 -8.233 1.00 80.94 108 PRO A CA 1
ATOM 872 C C . PRO A 1 108 ? 14.172 -6.659 -9.538 1.00 80.94 108 PRO A C 1
ATOM 874 O O . PRO A 1 108 ? 15.150 -7.214 -10.046 1.00 80.94 108 PRO A O 1
ATOM 877 N N . GLN A 1 109 ? 13.608 -5.591 -10.092 1.00 77.62 109 GLN A N 1
ATOM 878 C CA . GLN A 1 109 ? 14.140 -4.984 -11.306 1.00 77.62 109 GLN A CA 1
ATOM 879 C C . GLN A 1 109 ? 15.367 -4.126 -10.989 1.00 77.62 109 GLN A C 1
ATOM 881 O O . GLN A 1 109 ? 15.444 -3.473 -9.946 1.00 77.62 109 GLN A O 1
ATOM 886 N N . ARG A 1 110 ? 16.318 -4.055 -11.929 1.00 81.69 110 ARG A N 1
ATOM 887 C CA . ARG A 1 110 ? 17.362 -3.024 -11.881 1.00 81.69 110 ARG A CA 1
ATOM 888 C C . ARG A 1 110 ? 16.721 -1.665 -12.138 1.00 81.69 110 ARG A C 1
ATOM 890 O O . ARG A 1 110 ? 16.328 -1.362 -13.261 1.00 81.69 110 ARG A O 1
ATOM 897 N N . LEU A 1 111 ? 16.624 -0.857 -11.090 1.00 82.50 111 LEU A N 1
ATOM 898 C CA . LEU A 1 111 ? 16.003 0.460 -11.157 1.00 82.50 111 LEU A CA 1
ATOM 899 C C . LEU A 1 111 ? 16.937 1.466 -11.837 1.00 82.50 111 LEU A C 1
ATOM 901 O O . LEU A 1 111 ? 18.129 1.531 -11.534 1.00 82.50 111 LEU A O 1
ATOM 905 N N . SER A 1 112 ? 16.386 2.290 -12.731 1.00 87.75 112 SER A N 1
ATOM 906 C CA . SER A 1 112 ? 17.080 3.499 -13.181 1.00 87.75 112 SER A CA 1
ATOM 907 C C . SER A 1 112 ? 17.215 4.494 -12.016 1.00 87.75 112 SER A C 1
ATOM 909 O O . SER A 1 112 ? 16.387 4.459 -11.100 1.00 87.75 112 SER A O 1
ATOM 911 N N . PRO A 1 113 ? 18.189 5.426 -12.041 1.00 88.12 113 PRO A N 1
ATOM 912 C CA . PRO A 1 113 ? 18.311 6.459 -11.007 1.00 88.12 113 PRO A CA 1
ATOM 913 C C . PRO A 1 113 ? 17.018 7.263 -10.794 1.00 88.12 113 PRO A C 1
ATOM 915 O O . PRO A 1 113 ? 16.630 7.528 -9.660 1.00 88.12 113 PRO A O 1
ATOM 918 N N . GLU A 1 114 ? 16.299 7.579 -11.876 1.00 88.44 114 GLU A N 1
ATOM 919 C CA . GLU A 1 114 ? 14.995 8.254 -11.819 1.00 88.44 114 GLU A CA 1
ATOM 920 C C . GLU A 1 114 ? 13.938 7.409 -11.087 1.00 88.44 114 GLU A C 1
ATOM 922 O O . GLU A 1 114 ? 13.184 7.919 -10.257 1.00 88.44 114 GLU A O 1
ATOM 927 N N . THR A 1 115 ? 13.891 6.101 -11.355 1.00 85.38 115 THR A N 1
ATOM 928 C CA . THR A 1 115 ? 12.939 5.194 -10.693 1.00 85.38 115 THR A CA 1
ATOM 929 C C . THR A 1 115 ? 13.284 5.030 -9.216 1.00 85.38 115 THR A C 1
ATOM 931 O O . THR A 1 115 ? 12.400 5.112 -8.368 1.00 85.38 115 THR A O 1
ATOM 934 N N . MET A 1 116 ? 14.571 4.887 -8.896 1.00 85.75 116 MET A N 1
ATOM 935 C CA . MET A 1 116 ? 15.063 4.802 -7.521 1.00 85.75 116 MET A CA 1
ATOM 936 C C . MET A 1 116 ? 14.706 6.053 -6.707 1.00 85.75 116 MET A C 1
ATOM 938 O O . MET A 1 116 ? 14.298 5.937 -5.551 1.00 85.75 116 MET A O 1
ATOM 942 N N . GLN A 1 117 ? 14.790 7.241 -7.317 1.00 87.94 117 GLN A N 1
ATOM 943 C CA . GLN A 1 117 ? 14.348 8.488 -6.693 1.00 87.94 117 GLN A CA 1
ATOM 944 C C . GLN A 1 117 ? 12.838 8.477 -6.416 1.00 87.94 117 GLN A C 1
ATOM 946 O O . GLN A 1 117 ? 12.398 8.854 -5.333 1.00 87.94 117 GLN A O 1
ATOM 951 N N . ARG A 1 118 ? 12.022 8.009 -7.367 1.00 87.75 118 ARG A N 1
ATOM 952 C CA . ARG A 1 118 ? 10.562 7.930 -7.189 1.00 87.75 118 ARG A CA 1
ATOM 953 C C . ARG A 1 118 ? 10.136 6.907 -6.136 1.00 87.75 118 ARG A C 1
ATOM 955 O O . ARG A 1 118 ? 9.090 7.097 -5.514 1.00 87.75 118 ARG A O 1
ATOM 962 N N . TRP A 1 119 ? 10.921 5.847 -5.951 1.00 91.44 119 TRP A N 1
ATOM 963 C CA . TRP A 1 119 ? 10.665 4.756 -5.003 1.00 91.44 119 TRP A CA 1
ATOM 964 C C . TRP A 1 119 ? 11.325 4.971 -3.640 1.00 91.44 119 TRP A C 1
ATOM 966 O O . TRP A 1 119 ? 11.230 4.100 -2.774 1.00 91.44 119 TRP A O 1
ATOM 976 N N . GLN A 1 120 ? 11.970 6.125 -3.441 1.00 91.44 120 GLN A N 1
ATOM 977 C CA . GLN A 1 120 ? 12.657 6.459 -2.202 1.00 91.44 120 GLN A CA 1
ATOM 978 C C . GLN A 1 120 ? 11.761 6.194 -0.983 1.00 91.44 120 GLN A C 1
ATOM 980 O O . GLN A 1 120 ? 10.600 6.634 -0.983 1.00 91.44 120 GLN A O 1
ATOM 985 N N . PRO A 1 121 ? 12.272 5.470 0.026 1.00 94.31 121 PRO A N 1
ATOM 986 C CA . PRO A 1 121 ? 11.504 5.175 1.216 1.00 94.31 121 PRO A CA 1
ATOM 987 C C . PRO A 1 121 ? 11.260 6.413 2.069 1.00 94.31 121 PRO A C 1
ATOM 989 O O . PRO A 1 121 ? 12.001 7.397 2.006 1.00 94.31 121 PRO A O 1
ATOM 992 N N . GLY A 1 122 ? 10.185 6.360 2.847 1.00 93.69 122 GLY A N 1
ATOM 993 C CA . GLY A 1 122 ? 9.902 7.338 3.886 1.00 93.69 122 GLY A CA 1
ATOM 994 C C . GLY A 1 122 ? 10.810 7.159 5.111 1.00 93.69 122 GLY A C 1
ATOM 995 O O . GLY A 1 122 ? 11.449 6.118 5.276 1.00 93.69 122 GLY A O 1
ATOM 996 N N . PRO A 1 123 ? 10.869 8.168 5.996 1.00 94.06 123 PRO A N 1
ATOM 997 C CA . PRO A 1 123 ? 11.797 8.220 7.129 1.00 94.06 123 PRO A CA 1
ATOM 998 C C . PRO A 1 123 ? 11.655 7.092 8.164 1.00 94.06 123 PRO A C 1
ATOM 1000 O O . PRO A 1 123 ? 12.553 6.930 8.991 1.00 94.06 123 PRO A O 1
ATOM 1003 N N . LEU A 1 124 ? 10.544 6.350 8.179 1.00 95.62 124 LEU A N 1
ATOM 1004 C CA . LEU A 1 124 ? 10.311 5.246 9.119 1.00 95.62 124 LEU A CA 1
ATOM 1005 C C . LEU A 1 124 ? 10.793 3.884 8.601 1.00 95.62 124 LEU A C 1
ATOM 1007 O O . LEU A 1 124 ? 10.889 2.947 9.391 1.00 95.62 124 LEU A O 1
ATOM 1011 N N . TYR A 1 125 ? 11.127 3.766 7.314 1.00 96.00 125 TYR A N 1
ATOM 1012 C CA . TYR A 1 125 ? 11.700 2.547 6.747 1.00 96.00 125 TYR A CA 1
ATOM 1013 C C . TYR A 1 125 ? 13.176 2.759 6.404 1.00 96.00 125 TYR A C 1
ATOM 1015 O O . TYR A 1 125 ? 13.531 3.626 5.610 1.00 96.00 125 TYR A O 1
ATOM 1023 N N . THR A 1 126 ? 14.050 1.953 7.007 1.00 92.06 126 THR A N 1
ATOM 1024 C CA . THR A 1 126 ? 15.514 2.086 6.899 1.00 92.06 126 THR A CA 1
ATOM 1025 C C . THR A 1 126 ? 16.159 1.088 5.934 1.00 92.06 126 THR A C 1
ATOM 1027 O O . THR A 1 126 ? 17.386 1.031 5.848 1.00 92.06 126 THR A O 1
ATOM 1030 N N . GLY A 1 127 ? 15.358 0.282 5.232 1.00 90.19 127 GLY A N 1
ATOM 1031 C CA . GLY A 1 127 ? 15.851 -0.675 4.241 1.00 90.19 127 GLY A CA 1
ATOM 1032 C C . GLY A 1 127 ? 16.122 -0.052 2.866 1.00 90.19 127 GLY A C 1
ATOM 1033 O O . GLY A 1 127 ? 16.097 1.164 2.687 1.00 90.19 127 GLY A O 1
ATOM 1034 N N . ASP A 1 128 ? 16.381 -0.912 1.878 1.00 86.69 128 ASP A N 1
ATOM 1035 C CA . ASP A 1 128 ? 16.708 -0.503 0.505 1.00 86.69 128 ASP A CA 1
ATOM 1036 C C . ASP A 1 128 ? 15.531 0.179 -0.232 1.00 86.69 128 ASP A C 1
ATOM 1038 O O . ASP A 1 128 ? 14.360 -0.026 0.081 1.00 86.69 128 ASP A O 1
ATOM 1042 N N . HIS A 1 129 ? 15.850 0.968 -1.260 1.00 83.50 129 HIS A N 1
ATOM 1043 C CA . HIS A 1 129 ? 14.901 1.668 -2.128 1.00 83.50 129 HIS A CA 1
ATOM 1044 C C . HIS A 1 129 ? 14.053 0.723 -2.989 1.00 83.50 129 HIS A C 1
ATOM 1046 O O . HIS A 1 129 ? 13.025 1.137 -3.531 1.00 83.50 129 HIS A O 1
ATOM 1052 N N . SER A 1 130 ? 14.487 -0.527 -3.153 1.00 86.56 130 SER A N 1
ATOM 1053 C CA . SER A 1 130 ? 13.756 -1.531 -3.912 1.00 86.56 130 SER A CA 1
ATOM 1054 C C . SER A 1 130 ? 12.436 -1.921 -3.240 1.00 86.56 130 SER A C 1
ATOM 1056 O O . SER A 1 130 ? 12.219 -1.754 -2.036 1.00 86.56 130 SER A O 1
ATOM 1058 N N . LEU A 1 131 ? 11.521 -2.450 -4.049 1.00 91.06 131 LEU A N 1
ATOM 1059 C CA . LEU A 1 131 ? 10.362 -3.171 -3.548 1.00 91.06 131 LEU A CA 1
ATOM 1060 C C . LEU A 1 131 ? 10.827 -4.568 -3.115 1.00 91.06 131 LEU A C 1
ATOM 1062 O O . LEU A 1 131 ? 10.753 -5.520 -3.881 1.00 91.06 131 LEU A O 1
ATOM 1066 N N . SER A 1 132 ? 11.400 -4.655 -1.916 1.00 93.50 132 SER A N 1
ATOM 1067 C CA . SER A 1 132 ? 11.963 -5.887 -1.360 1.00 93.50 132 SER A CA 1
ATOM 1068 C C . SER A 1 132 ? 10.969 -6.627 -0.464 1.00 93.50 132 SER A C 1
ATOM 1070 O O . SER A 1 132 ? 9.953 -6.074 -0.033 1.00 93.50 132 SER A O 1
ATOM 1072 N N . LEU A 1 133 ? 11.291 -7.882 -0.130 1.00 95.56 133 LEU A N 1
ATOM 1073 C CA . LEU A 1 133 ? 10.496 -8.675 0.809 1.00 95.56 133 LEU A CA 1
ATOM 1074 C C . LEU A 1 133 ? 10.468 -8.044 2.208 1.00 95.56 133 LEU A C 1
ATOM 1076 O O . LEU A 1 133 ? 9.441 -8.073 2.880 1.00 95.56 133 LEU A O 1
ATOM 1080 N N . ASP A 1 134 ? 11.566 -7.416 2.628 1.00 96.06 134 ASP A N 1
ATOM 1081 C CA . ASP A 1 134 ? 11.623 -6.704 3.906 1.00 96.06 134 ASP A CA 1
ATOM 1082 C C . ASP A 1 134 ? 10.687 -5.492 3.912 1.00 96.06 134 ASP A C 1
ATOM 1084 O O . ASP A 1 134 ? 9.951 -5.282 4.878 1.00 96.06 134 ASP A O 1
ATOM 1088 N N . ARG A 1 135 ? 10.638 -4.738 2.805 1.00 96.88 135 ARG A N 1
ATOM 1089 C CA . ARG A 1 135 ? 9.726 -3.598 2.656 1.00 96.88 135 ARG A CA 1
ATOM 1090 C C . ARG A 1 135 ? 8.265 -4.041 2.628 1.00 96.88 135 ARG A C 1
ATOM 1092 O O . ARG A 1 135 ? 7.423 -3.444 3.294 1.00 96.88 135 ARG A O 1
ATOM 1099 N N . TRP A 1 136 ? 7.977 -5.141 1.934 1.00 97.69 136 TRP A N 1
ATOM 1100 C CA . TRP A 1 136 ? 6.660 -5.778 1.934 1.00 97.69 136 TRP A CA 1
ATOM 1101 C C . TRP A 1 136 ? 6.201 -6.169 3.345 1.00 97.69 136 TRP A C 1
ATOM 1103 O O . TRP A 1 136 ? 5.098 -5.820 3.771 1.00 97.69 136 TRP A O 1
ATOM 1113 N N . ARG A 1 137 ? 7.064 -6.850 4.108 1.00 97.88 137 ARG A N 1
ATOM 1114 C CA . ARG A 1 137 ? 6.787 -7.253 5.496 1.00 97.88 137 ARG A CA 1
ATOM 1115 C C . ARG A 1 137 ? 6.637 -6.054 6.431 1.00 97.88 137 ARG A C 1
ATOM 1117 O O . ARG A 1 137 ? 5.798 -6.093 7.335 1.00 97.88 137 ARG A O 1
ATOM 1124 N N . PHE A 1 138 ? 7.400 -4.985 6.203 1.00 98.38 138 PHE A N 1
ATOM 1125 C CA . PHE A 1 138 ? 7.245 -3.726 6.927 1.00 98.38 138 PHE A CA 1
ATOM 1126 C C . PHE A 1 138 ? 5.836 -3.147 6.728 1.00 98.38 138 PHE A C 1
ATOM 1128 O O . PHE A 1 138 ? 5.137 -2.890 7.708 1.00 98.38 138 PHE A O 1
ATOM 1135 N N . TRP A 1 139 ? 5.356 -3.045 5.485 1.00 98.44 139 TRP A N 1
ATOM 1136 C CA . TRP A 1 139 ? 3.991 -2.579 5.206 1.00 98.44 139 TRP A CA 1
ATOM 1137 C C . TRP A 1 139 ? 2.917 -3.502 5.776 1.00 98.44 139 TRP A C 1
ATOM 1139 O O . TRP A 1 139 ? 1.956 -3.026 6.379 1.00 98.44 139 TRP A O 1
ATOM 1149 N N . ARG A 1 140 ? 3.095 -4.826 5.666 1.00 98.69 140 ARG A N 1
ATOM 1150 C CA . ARG A 1 140 ? 2.189 -5.802 6.292 1.00 98.69 140 ARG A CA 1
ATOM 1151 C C . ARG A 1 140 ? 2.079 -5.567 7.802 1.00 98.69 140 ARG A C 1
ATOM 1153 O O . ARG A 1 140 ? 0.977 -5.595 8.349 1.00 98.69 140 ARG A O 1
ATOM 1160 N N . THR A 1 141 ? 3.203 -5.309 8.470 1.00 98.50 141 THR A N 1
ATOM 1161 C CA . THR A 1 141 ? 3.234 -4.979 9.903 1.00 98.50 141 THR A CA 1
ATOM 1162 C C . THR A 1 141 ? 2.476 -3.681 10.187 1.00 98.50 141 THR A C 1
ATOM 1164 O O . THR A 1 141 ? 1.708 -3.624 11.146 1.00 98.50 141 THR A O 1
ATOM 1167 N N . GLY A 1 142 ? 2.614 -2.673 9.321 1.00 98.38 142 GLY A N 1
ATOM 1168 C CA . GLY A 1 142 ? 1.828 -1.438 9.372 1.00 98.38 142 GLY A CA 1
ATOM 1169 C C . GLY A 1 142 ? 0.316 -1.688 9.327 1.00 98.38 142 GLY A C 1
ATOM 1170 O O . GLY A 1 142 ? -0.416 -1.189 10.184 1.00 98.38 142 GLY A O 1
ATOM 1171 N N . PHE A 1 143 ? -0.159 -2.530 8.404 1.00 98.75 143 PHE A N 1
ATOM 1172 C CA . PHE A 1 143 ? -1.575 -2.917 8.342 1.00 98.75 143 PHE A CA 1
ATOM 1173 C C . PHE A 1 143 ? -2.051 -3.675 9.587 1.00 98.75 143 PHE A C 1
ATOM 1175 O O . PHE A 1 143 ? -3.156 -3.422 10.067 1.00 98.75 143 PHE A O 1
ATOM 1182 N N . LEU A 1 144 ? -1.239 -4.582 10.139 1.00 98.69 144 LEU A N 1
ATOM 1183 C CA . LEU A 1 144 ? -1.572 -5.274 11.391 1.00 98.69 144 LEU A CA 1
ATOM 1184 C C . LEU A 1 144 ? -1.685 -4.291 12.565 1.00 98.69 144 LEU A C 1
ATOM 1186 O O . LEU A 1 144 ? -2.617 -4.391 13.363 1.00 98.69 144 LEU A O 1
ATOM 1190 N N . GLY A 1 145 ? -0.780 -3.311 12.641 1.00 98.25 145 GLY A N 1
ATOM 1191 C CA . GLY A 1 145 ? -0.849 -2.233 13.626 1.00 98.25 145 GLY A CA 1
ATOM 1192 C C . GLY A 1 145 ? -2.131 -1.410 13.490 1.00 98.25 145 GLY A C 1
ATOM 1193 O O . GLY A 1 145 ? -2.835 -1.191 14.477 1.00 98.25 145 GLY A O 1
ATOM 1194 N N . ALA A 1 146 ? -2.493 -1.026 12.264 1.00 98.06 146 ALA A N 1
ATOM 1195 C CA . ALA A 1 146 ? -3.739 -0.316 11.986 1.00 98.06 146 ALA A CA 1
ATOM 1196 C C . ALA A 1 146 ? -4.981 -1.126 12.395 1.00 98.06 146 ALA A C 1
ATOM 1198 O O . ALA A 1 146 ? -5.867 -0.594 13.060 1.00 98.06 146 ALA A O 1
ATOM 1199 N N . ALA A 1 147 ? -5.016 -2.426 12.092 1.00 98.25 147 ALA A N 1
ATOM 1200 C CA . ALA A 1 147 ? -6.106 -3.318 12.488 1.00 98.25 147 ALA A CA 1
ATOM 1201 C C . ALA A 1 147 ? -6.297 -3.409 14.015 1.00 98.25 147 ALA A C 1
ATOM 1203 O O . ALA A 1 147 ? -7.422 -3.560 14.489 1.00 98.25 147 ALA A O 1
ATOM 1204 N N . GLY A 1 148 ? -5.211 -3.301 14.787 1.00 97.25 148 GLY A N 1
ATOM 1205 C CA . GLY A 1 148 ? -5.231 -3.322 16.252 1.00 97.25 148 GLY A CA 1
ATOM 1206 C C . GLY A 1 148 ? -5.451 -1.961 16.923 1.00 97.25 148 GLY A C 1
ATOM 1207 O O . GLY A 1 148 ? -5.545 -1.895 18.149 1.00 97.25 148 GLY A O 1
ATOM 1208 N N . THR A 1 149 ? -5.521 -0.865 16.162 1.00 96.31 149 THR A N 1
ATOM 1209 C CA . THR A 1 149 ? -5.578 0.490 16.728 1.00 96.31 149 THR A CA 1
ATOM 1210 C C . THR A 1 149 ? -7.004 0.847 17.144 1.00 96.31 149 THR A C 1
ATOM 1212 O O . THR A 1 149 ? -7.834 1.202 16.313 1.00 96.31 149 THR A O 1
ATOM 1215 N N . ALA A 1 150 ? -7.294 0.796 18.449 1.00 93.38 150 ALA A N 1
ATOM 1216 C CA . ALA A 1 150 ? -8.636 1.042 18.996 1.00 93.38 150 ALA A CA 1
ATOM 1217 C C . ALA A 1 150 ? -9.232 2.419 18.636 1.00 93.38 150 ALA A C 1
ATOM 1219 O O . ALA A 1 150 ? -10.452 2.561 18.613 1.00 93.38 150 ALA A O 1
ATOM 1220 N N . GLY A 1 151 ? -8.381 3.411 18.352 1.00 93.12 151 GLY A N 1
ATOM 1221 C CA . GLY A 1 151 ? -8.796 4.759 17.957 1.00 93.12 151 GLY A CA 1
ATOM 1222 C C . GLY A 1 151 ? -9.284 4.894 16.512 1.00 93.12 151 GLY A C 1
ATOM 1223 O O . GLY A 1 151 ? -9.936 5.885 16.214 1.00 93.12 151 GLY A O 1
ATOM 1224 N N . PHE A 1 152 ? -9.001 3.929 15.633 1.00 95.38 152 PHE A N 1
ATOM 1225 C CA . PHE A 1 152 ? -9.461 3.967 14.241 1.00 95.38 152 PHE A CA 1
ATOM 1226 C C . PHE A 1 152 ? -10.877 3.431 14.097 1.00 95.38 152 PHE A C 1
ATOM 1228 O O . PHE A 1 152 ? -11.295 2.550 14.850 1.00 95.38 152 PHE A O 1
ATOM 1235 N N . GLU A 1 153 ? -11.593 3.906 13.083 1.00 94.94 153 GLU A N 1
ATOM 1236 C CA . GLU A 1 153 ? -12.916 3.392 12.731 1.00 94.94 153 GLU A CA 1
ATOM 1237 C C . GLU A 1 153 ? -12.890 1.894 12.388 1.00 94.94 153 GLU A C 1
ATOM 1239 O O . GLU A 1 153 ? -11.895 1.359 11.890 1.00 94.94 153 GLU A O 1
ATOM 1244 N N . SER A 1 154 ? -14.005 1.197 12.642 1.00 96.50 154 SER A N 1
ATOM 1245 C CA . SER A 1 154 ? -14.100 -0.250 12.404 1.00 96.50 154 SER A CA 1
ATOM 1246 C C . SER A 1 154 ? -13.825 -0.622 10.952 1.00 96.50 154 SER A C 1
ATOM 1248 O O . SER A 1 154 ? -13.121 -1.597 10.713 1.00 96.50 154 SER A O 1
ATOM 1250 N N . GLU A 1 155 ? -14.305 0.181 9.998 1.00 96.06 155 GLU A N 1
ATOM 1251 C CA . GLU A 1 155 ? -14.052 -0.038 8.572 1.00 96.06 155 GLU A CA 1
ATOM 1252 C C . GLU A 1 155 ? -12.550 -0.047 8.262 1.00 96.06 155 GLU A C 1
ATOM 1254 O O . GLU A 1 155 ? -12.053 -0.990 7.647 1.00 96.06 155 GLU A O 1
ATOM 1259 N N . CYS A 1 156 ? -11.810 0.958 8.744 1.00 97.56 156 CYS A N 1
ATOM 1260 C CA . CYS A 1 156 ? -10.363 1.038 8.558 1.00 97.56 156 CYS A CA 1
ATOM 1261 C C . CYS A 1 156 ? -9.659 -0.198 9.130 1.00 97.56 156 CYS A C 1
ATOM 1263 O O . CYS A 1 156 ? -8.842 -0.820 8.446 1.00 97.56 156 CYS A O 1
ATOM 1265 N N . ARG A 1 157 ? -10.020 -0.608 10.354 1.00 98.56 157 ARG A N 1
ATOM 1266 C CA . ARG A 1 157 ? -9.424 -1.787 11.000 1.00 98.56 157 ARG A CA 1
ATOM 1267 C C . ARG A 1 157 ? -9.706 -3.076 10.230 1.00 98.56 157 ARG A C 1
ATOM 1269 O O . ARG A 1 157 ? -8.793 -3.876 10.029 1.00 98.56 157 ARG A O 1
ATOM 1276 N N . ASP A 1 158 ? -10.940 -3.265 9.771 1.00 98.56 158 ASP A N 1
ATOM 1277 C CA . ASP A 1 158 ? -11.359 -4.467 9.048 1.00 98.56 158 ASP A CA 1
ATOM 1278 C C . ASP A 1 158 ? -10.679 -4.565 7.675 1.00 98.56 158 ASP A C 1
ATOM 1280 O O . ASP A 1 158 ? -10.175 -5.630 7.291 1.00 98.56 158 ASP A O 1
ATOM 1284 N N . VAL A 1 159 ? -10.608 -3.444 6.951 1.00 98.56 159 VAL A N 1
ATOM 1285 C CA . VAL A 1 159 ? -9.919 -3.344 5.659 1.00 98.56 159 VAL A CA 1
ATOM 1286 C C . VAL A 1 159 ? -8.417 -3.576 5.827 1.00 98.56 159 VAL A C 1
ATOM 1288 O O . VAL A 1 159 ? -7.841 -4.372 5.081 1.00 98.56 159 VAL A O 1
ATOM 1291 N N . ALA A 1 160 ? -7.788 -2.968 6.837 1.00 98.75 160 ALA A N 1
ATOM 1292 C CA . ALA A 1 160 ? -6.375 -3.177 7.139 1.00 98.75 160 ALA A CA 1
ATOM 1293 C C . ALA A 1 160 ? -6.076 -4.645 7.486 1.00 98.75 160 ALA A C 1
ATOM 1295 O O . ALA A 1 160 ? -5.142 -5.239 6.943 1.00 98.75 160 ALA A O 1
ATOM 1296 N N . ALA A 1 161 ? -6.917 -5.276 8.312 1.00 98.75 161 ALA A N 1
ATOM 1297 C CA . ALA A 1 161 ? -6.781 -6.689 8.652 1.00 98.75 161 ALA A CA 1
ATOM 1298 C C . ALA A 1 161 ? -6.895 -7.587 7.411 1.00 98.75 161 ALA A C 1
ATOM 1300 O O . ALA A 1 161 ? -6.160 -8.568 7.276 1.00 98.75 161 ALA A O 1
ATOM 1301 N N . ARG A 1 162 ? -7.811 -7.267 6.488 1.00 98.69 162 ARG A N 1
ATOM 1302 C CA . ARG A 1 162 ? -7.961 -8.000 5.226 1.00 98.69 162 ARG A CA 1
ATOM 1303 C C . ARG A 1 162 ? -6.732 -7.845 4.331 1.00 98.69 162 ARG A C 1
ATOM 1305 O O . ARG A 1 162 ? -6.256 -8.858 3.822 1.00 98.69 162 ARG A O 1
ATOM 1312 N N . ALA A 1 163 ? -6.210 -6.628 4.176 1.00 98.81 163 ALA A N 1
ATOM 1313 C CA . ALA A 1 163 ? -4.994 -6.378 3.407 1.00 98.81 163 ALA A CA 1
ATOM 1314 C C . ALA A 1 163 ? -3.807 -7.169 3.981 1.00 98.81 163 ALA A C 1
ATOM 1316 O O . ALA A 1 163 ? -3.170 -7.926 3.253 1.00 98.81 163 ALA A O 1
ATOM 1317 N N . ALA A 1 164 ? -3.579 -7.115 5.298 1.00 98.81 164 ALA A N 1
ATOM 1318 C CA . ALA A 1 164 ? -2.502 -7.866 5.946 1.00 98.81 164 ALA A CA 1
ATOM 1319 C C . ALA A 1 164 ? -2.587 -9.386 5.710 1.00 98.81 164 ALA A C 1
ATOM 1321 O O . ALA A 1 164 ? -1.559 -10.030 5.486 1.00 98.81 164 ALA A O 1
ATOM 1322 N N . ARG A 1 165 ? -3.802 -9.961 5.733 1.00 98.69 165 ARG A N 1
ATOM 1323 C CA . ARG A 1 165 ? -4.027 -11.385 5.427 1.00 98.69 165 ARG A CA 1
ATOM 1324 C C . ARG A 1 165 ? -3.737 -11.719 3.966 1.00 98.69 165 ARG A C 1
ATOM 1326 O O . ARG A 1 165 ? -3.148 -12.758 3.698 1.00 98.69 165 ARG A O 1
ATOM 1333 N N . MET A 1 166 ? -4.131 -10.859 3.026 1.00 98.56 166 MET A N 1
ATOM 1334 C CA . MET A 1 166 ? -3.806 -11.061 1.609 1.00 98.56 166 MET A CA 1
ATOM 1335 C C . MET A 1 166 ? -2.298 -10.985 1.372 1.00 98.56 166 MET A C 1
ATOM 1337 O O . MET A 1 166 ? -1.752 -11.839 0.682 1.00 98.56 166 MET A O 1
ATOM 1341 N N . MET A 1 167 ? -1.612 -10.033 2.012 1.00 98.56 167 MET A N 1
ATOM 1342 C CA . MET A 1 167 ? -0.157 -9.921 1.905 1.00 98.56 167 MET A CA 1
ATOM 1343 C C . MET A 1 167 ? 0.570 -11.168 2.409 1.00 98.56 167 MET A C 1
ATOM 1345 O O . MET A 1 167 ? 1.511 -11.632 1.771 1.00 98.56 167 MET A O 1
ATOM 1349 N N . GLU A 1 168 ? 0.121 -11.716 3.542 1.00 98.38 168 GLU A N 1
ATOM 1350 C CA . GLU A 1 168 ? 0.622 -12.988 4.067 1.00 98.38 168 GLU A CA 1
ATOM 1351 C C . GLU A 1 168 ? 0.344 -14.150 3.117 1.00 98.38 168 GLU A C 1
ATOM 1353 O O . GLU A 1 168 ? 1.225 -14.972 2.888 1.00 98.38 168 GLU A O 1
ATOM 1358 N N . ALA A 1 169 ? -0.861 -14.214 2.549 1.00 98.12 169 ALA A N 1
ATOM 1359 C CA . ALA A 1 169 ? -1.223 -15.272 1.620 1.00 98.12 169 ALA A CA 1
ATOM 1360 C C . ALA A 1 169 ? -0.343 -15.241 0.362 1.00 98.12 169 ALA A C 1
ATOM 1362 O O . ALA A 1 169 ? 0.117 -16.293 -0.070 1.00 98.12 169 ALA A O 1
ATOM 1363 N N . PHE A 1 170 ? -0.064 -14.069 -0.217 1.00 97.31 170 PHE A N 1
ATOM 1364 C CA . PHE A 1 170 ? 0.858 -13.972 -1.355 1.00 97.31 170 PHE A CA 1
ATOM 1365 C C . PHE A 1 170 ? 2.262 -14.437 -0.978 1.00 97.31 170 PHE A C 1
ATOM 1367 O O . PHE A 1 170 ? 2.853 -15.239 -1.695 1.00 97.31 170 PHE A O 1
ATOM 1374 N N . GLU A 1 171 ? 2.751 -14.013 0.186 1.00 96.19 171 GLU A N 1
ATOM 1375 C CA . GLU A 1 171 ? 4.056 -14.427 0.691 1.00 96.19 171 GLU A CA 1
ATOM 1376 C C . GLU A 1 171 ? 4.150 -15.950 0.877 1.00 96.19 171 GLU A C 1
ATOM 1378 O O . GLU A 1 171 ? 5.085 -16.568 0.380 1.00 96.19 171 GLU A O 1
ATOM 1383 N N . GLN A 1 172 ? 3.165 -16.571 1.530 1.00 95.19 172 GLN A N 1
ATOM 1384 C CA . GLN A 1 172 ? 3.154 -18.013 1.806 1.00 95.19 172 GLN A CA 1
ATOM 1385 C C . GLN A 1 172 ? 2.971 -18.880 0.556 1.00 95.19 172 GLN A C 1
ATOM 1387 O O . GLN A 1 172 ? 3.451 -20.009 0.531 1.00 95.19 172 GLN A O 1
ATOM 1392 N N . ASN A 1 173 ? 2.248 -18.388 -0.454 1.00 94.69 173 ASN A N 1
ATOM 1393 C CA . ASN A 1 173 ? 1.928 -19.175 -1.647 1.00 94.69 173 ASN A CA 1
ATOM 1394 C C . ASN A 1 173 ? 2.918 -18.973 -2.802 1.00 94.69 173 ASN A C 1
ATOM 1396 O O . ASN A 1 173 ? 2.926 -19.785 -3.725 1.00 94.69 173 ASN A O 1
ATOM 1400 N N . LEU A 1 174 ? 3.704 -17.892 -2.789 1.00 92.44 174 LEU A N 1
ATOM 1401 C CA . LEU A 1 174 ? 4.594 -17.532 -3.898 1.00 92.44 174 LEU A CA 1
ATOM 1402 C C . LEU A 1 174 ? 6.086 -17.530 -3.519 1.00 92.44 174 LEU A C 1
ATOM 1404 O O . LEU A 1 174 ? 6.928 -17.471 -4.415 1.00 92.44 174 LEU A O 1
ATOM 1408 N N . LEU A 1 175 ? 6.436 -17.619 -2.227 1.00 86.69 175 LEU A N 1
ATOM 1409 C CA . LEU A 1 175 ? 7.791 -17.983 -1.802 1.00 86.69 175 LEU A CA 1
ATOM 1410 C C . LEU A 1 175 ? 7.918 -19.512 -1.782 1.00 86.69 175 LEU A C 1
ATOM 1412 O O . LEU A 1 175 ? 7.265 -20.178 -0.981 1.00 86.69 175 LEU A O 1
ATOM 1416 N N . PHE A 1 176 ? 8.749 -20.044 -2.680 1.00 64.31 176 PHE A N 1
ATOM 1417 C CA . PHE A 1 176 ? 9.078 -21.468 -2.793 1.00 64.31 176 PHE A CA 1
ATOM 1418 C C . PHE A 1 176 ? 10.365 -21.814 -2.041 1.00 64.31 176 PHE A C 1
ATOM 1420 O O . PHE A 1 176 ? 11.305 -20.984 -2.073 1.00 64.31 176 PHE A O 1
#

pLDDT: mean 84.43, std 18.43, range [33.09, 98.81]

Sequence (176 aa):
MKEGLWTDNTTRECDSVSSVSRKLSEMRPDESNPSAWPNINAFFARERDSHIRPHSPLFAIWAMRDAFESRPEDEKCPFNGIQEQKILAAAQHILWDGQDLFNHVLSPQRLSPETMQRWQPGPLYTGDHSLSLDRWRFWRTGFLGAAGTAGFESECRDVAARAARMMEAFEQNLLF